Protein AF-A0A7W9T2Z7-F1 (afdb_monomer_lite)

Organism: NCBI:txid1411122

Radius of gyration: 16.64 Å; chains: 1; bounding box: 46×34×37 Å

Sequence (96 aa):
MFIGMILWMGYYFYFRTDGQGRVTREADSPEAAARGQQTLRRADALINQRQYEPAKALLDSLRDADLNPAFFVSTEDLQQRFDTLRVRSYREKQVQ

Structure (mmCIF, N/CA/C/O backbone):
data_AF-A0A7W9T2Z7-F1
#
_entry.id   AF-A0A7W9T2Z7-F1
#
loop_
_atom_site.group_PDB
_atom_site.id
_atom_site.type_symbol
_atom_site.label_atom_id
_atom_site.label_alt_id
_atom_site.label_comp_id
_atom_site.label_asym_id
_atom_site.label_entity_id
_atom_site.label_seq_id
_atom_site.pdbx_PDB_ins_code
_atom_site.Cartn_x
_atom_site.Cartn_y
_atom_site.Cartn_z
_atom_site.occupancy
_atom_site.B_iso_or_equiv
_atom_site.auth_seq_id
_atom_site.auth_comp_id
_atom_site.auth_asym_id
_atom_site.auth_atom_id
_atom_site.pdbx_PDB_model_num
ATOM 1 N N . MET A 1 1 ? 11.453 -23.416 14.727 1.00 45.72 1 MET A N 1
ATOM 2 C CA . MET A 1 1 ? 11.656 -22.019 14.281 1.00 45.72 1 MET A CA 1
ATOM 3 C C . MET A 1 1 ? 12.584 -22.005 13.064 1.00 45.72 1 MET A C 1
ATOM 5 O O . MET A 1 1 ? 13.764 -21.785 13.238 1.00 45.72 1 MET A O 1
ATOM 9 N N . PHE A 1 2 ? 12.099 -22.330 11.857 1.0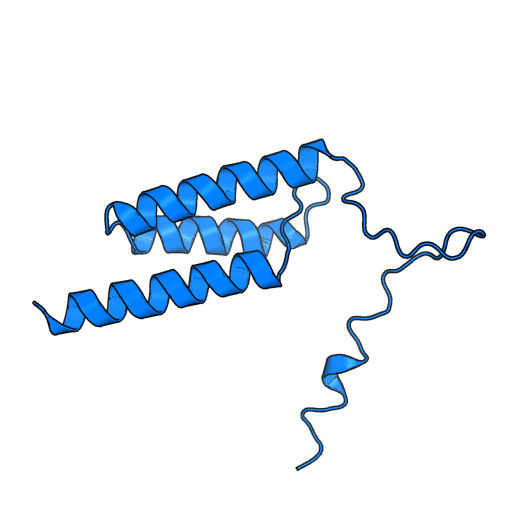0 48.16 2 PHE A N 1
ATOM 10 C CA . PHE A 1 2 ? 12.949 -22.373 10.641 1.00 48.16 2 PHE A CA 1
ATOM 11 C C . PHE A 1 2 ? 12.199 -22.087 9.320 1.00 48.16 2 PHE A C 1
ATOM 13 O O . PHE A 1 2 ? 12.815 -22.028 8.265 1.00 48.16 2 PHE A O 1
ATOM 20 N N . ILE A 1 3 ? 10.878 -21.864 9.352 1.00 48.75 3 ILE A N 1
ATOM 21 C CA . ILE A 1 3 ? 10.052 -21.734 8.132 1.00 48.75 3 ILE A CA 1
ATOM 22 C C . ILE A 1 3 ? 9.924 -20.266 7.670 1.00 48.75 3 ILE A C 1
ATOM 24 O O . ILE A 1 3 ? 9.629 -20.002 6.510 1.00 48.75 3 ILE A O 1
ATOM 28 N N . GLY A 1 4 ? 10.233 -19.291 8.534 1.00 42.50 4 GLY A N 1
ATOM 29 C CA . GLY A 1 4 ? 10.159 -17.862 8.192 1.00 42.50 4 GLY A CA 1
ATOM 30 C C . GLY A 1 4 ? 11.317 -17.333 7.338 1.00 42.50 4 GLY A C 1
ATOM 31 O O . GLY A 1 4 ? 11.221 -16.229 6.819 1.00 42.50 4 GLY A O 1
ATOM 32 N N . MET A 1 5 ? 12.405 -18.097 7.180 1.00 43.53 5 MET A N 1
ATOM 33 C CA . MET A 1 5 ? 13.648 -17.593 6.575 1.00 43.53 5 MET A CA 1
ATOM 34 C C . MET A 1 5 ? 13.811 -17.968 5.090 1.00 43.53 5 MET A C 1
ATOM 36 O O . MET A 1 5 ? 14.572 -17.322 4.379 1.00 43.53 5 MET A O 1
ATOM 40 N N . ILE A 1 6 ? 13.064 -18.960 4.588 1.00 48.56 6 ILE A N 1
ATOM 41 C CA . ILE A 1 6 ? 13.158 -19.412 3.183 1.00 48.56 6 ILE A CA 1
ATOM 42 C C . ILE A 1 6 ? 12.244 -18.591 2.255 1.00 48.56 6 ILE A C 1
ATOM 44 O O . ILE A 1 6 ? 12.574 -18.381 1.091 1.00 48.56 6 ILE A O 1
ATOM 48 N N . LEU A 1 7 ? 11.147 -18.026 2.771 1.00 47.09 7 LEU A N 1
ATOM 49 C CA . LEU A 1 7 ? 10.257 -17.147 1.995 1.00 47.09 7 LEU A CA 1
ATOM 50 C C . LEU A 1 7 ? 10.881 -15.782 1.657 1.00 47.09 7 LEU A C 1
ATOM 52 O O . LEU A 1 7 ? 10.409 -15.112 0.744 1.00 47.09 7 LEU A O 1
ATOM 56 N N . TRP A 1 8 ? 11.965 -15.391 2.333 1.00 45.28 8 TRP A N 1
ATOM 57 C CA . TRP A 1 8 ? 12.660 -14.129 2.063 1.00 45.28 8 TRP A CA 1
ATOM 58 C C . TRP A 1 8 ? 13.604 -14.210 0.852 1.00 45.28 8 TRP A C 1
ATOM 60 O O . TRP A 1 8 ? 13.886 -13.197 0.218 1.00 45.28 8 TRP A O 1
ATOM 70 N N . MET A 1 9 ? 14.043 -15.419 0.471 1.00 39.59 9 MET A N 1
ATOM 71 C CA . MET A 1 9 ? 15.026 -15.603 -0.605 1.00 39.59 9 MET A CA 1
ATOM 72 C C . MET A 1 9 ? 14.414 -15.840 -1.993 1.00 39.59 9 MET A C 1
ATOM 74 O O . MET A 1 9 ? 15.122 -15.787 -2.995 1.00 39.59 9 MET A O 1
ATOM 78 N N . GLY A 1 10 ? 13.094 -16.036 -2.077 1.00 43.44 10 GLY A N 1
ATOM 79 C CA . GLY A 1 10 ? 12.369 -16.155 -3.348 1.00 43.44 10 GLY A CA 1
ATOM 80 C C . GLY A 1 10 ? 11.980 -14.819 -3.995 1.00 43.44 10 GLY A C 1
ATOM 81 O O . GLY A 1 10 ? 11.641 -14.798 -5.173 1.00 43.44 10 GLY A O 1
ATOM 82 N N . TYR A 1 11 ? 12.047 -13.698 -3.266 1.00 47.62 11 TYR A N 1
ATOM 83 C CA . TYR A 1 11 ? 11.606 -12.380 -3.759 1.00 47.62 11 TYR A CA 1
ATOM 84 C C . TYR A 1 11 ? 12.722 -11.552 -4.425 1.00 47.62 11 TYR A C 1
ATOM 86 O O . TYR A 1 11 ? 12.523 -10.388 -4.767 1.00 47.62 11 TYR A O 1
ATOM 94 N N . TYR A 1 12 ? 13.905 -12.148 -4.607 1.00 44.81 12 TYR A N 1
ATOM 95 C CA . TYR A 1 12 ? 15.117 -11.468 -5.080 1.00 44.81 12 TYR A CA 1
ATOM 96 C C . TYR A 1 12 ? 15.486 -11.738 -6.546 1.00 44.81 12 TYR A C 1
ATOM 98 O O . TYR A 1 12 ? 16.530 -11.280 -6.995 1.00 44.81 12 TYR A O 1
ATOM 106 N N . PHE A 1 13 ? 14.653 -12.431 -7.327 1.00 42.00 13 PHE A N 1
ATOM 107 C CA . PHE A 1 13 ? 14.991 -12.774 -8.717 1.00 42.00 13 PHE A CA 1
ATOM 108 C C . PHE A 1 13 ? 13.970 -12.277 -9.745 1.00 42.00 13 PHE A C 1
ATOM 110 O O . PHE A 1 13 ? 13.471 -13.026 -10.577 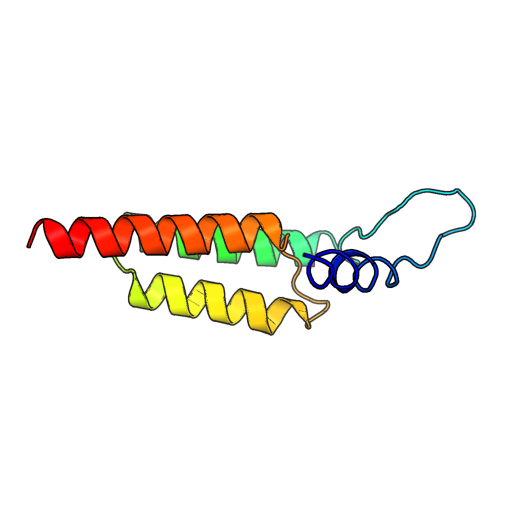1.00 42.00 13 PHE A O 1
ATOM 117 N N . TYR A 1 14 ? 13.727 -10.966 -9.733 1.00 44.75 14 TYR A N 1
ATOM 118 C CA . TYR A 1 14 ? 13.325 -10.234 -10.941 1.00 44.75 14 TYR A CA 1
ATOM 119 C C . TYR A 1 14 ? 14.194 -8.982 -11.130 1.00 44.75 14 TYR A C 1
ATOM 121 O O . TYR A 1 14 ? 13.716 -7.904 -11.469 1.00 44.75 14 TYR A O 1
ATOM 129 N N . PHE A 1 15 ? 15.491 -9.123 -10.857 1.00 44.22 15 PHE A N 1
ATOM 130 C CA . PHE A 1 15 ? 16.504 -8.131 -11.193 1.00 44.22 15 PHE A CA 1
ATOM 131 C C . PHE A 1 15 ? 17.271 -8.657 -12.401 1.00 44.22 15 PHE A C 1
ATOM 133 O O . PHE A 1 15 ? 18.100 -9.558 -12.279 1.00 44.22 15 PHE A O 1
ATOM 140 N N . ARG A 1 16 ? 16.961 -8.136 -13.590 1.00 40.72 16 ARG A N 1
ATOM 141 C CA . ARG A 1 16 ? 17.838 -8.310 -14.745 1.00 40.72 16 ARG A CA 1
ATOM 142 C C . ARG A 1 16 ? 18.966 -7.298 -14.560 1.00 40.72 16 ARG A C 1
ATOM 144 O O . ARG A 1 16 ? 18.763 -6.102 -14.717 1.00 40.72 16 ARG A O 1
ATOM 151 N N . THR A 1 17 ? 20.116 -7.782 -14.110 1.00 39.91 17 THR A N 1
ATOM 152 C CA . THR A 1 17 ? 21.317 -6.983 -13.877 1.00 39.91 17 THR A CA 1
ATOM 153 C C . THR A 1 17 ? 21.801 -6.427 -15.213 1.00 39.91 17 THR A C 1
ATOM 155 O O . THR A 1 17 ? 22.336 -7.178 -16.027 1.00 39.91 17 THR A O 1
ATOM 158 N N . ASP A 1 18 ? 21.618 -5.132 -15.466 1.00 45.19 18 ASP A N 1
ATOM 159 C CA . ASP A 1 18 ? 22.355 -4.480 -16.547 1.00 45.19 18 ASP A CA 1
ATOM 160 C C . ASP A 1 18 ? 23.846 -4.484 -16.189 1.00 45.19 18 ASP A C 1
ATOM 162 O O . ASP A 1 18 ? 24.219 -4.377 -15.015 1.00 45.19 18 ASP A O 1
ATOM 166 N N . GLY A 1 19 ? 24.708 -4.638 -17.198 1.00 43.53 19 GLY A N 1
ATOM 167 C CA . GLY A 1 19 ? 26.155 -4.892 -17.089 1.00 43.53 19 GLY A CA 1
ATOM 168 C C . GLY A 1 19 ? 27.008 -3.831 -16.367 1.00 43.53 19 GLY A C 1
ATOM 169 O O . GLY A 1 19 ? 28.223 -3.819 -16.534 1.00 43.53 19 GLY A O 1
ATOM 170 N N . GLN A 1 20 ? 26.401 -2.945 -15.573 1.00 47.38 20 GLN A N 1
ATOM 171 C CA . GLN A 1 20 ? 27.040 -1.946 -14.713 1.00 47.38 20 GLN A CA 1
ATOM 172 C C . GLN A 1 20 ? 26.710 -2.091 -13.213 1.00 47.38 20 GLN A C 1
ATOM 174 O O . GLN A 1 20 ? 27.131 -1.254 -12.417 1.00 47.38 20 GLN A O 1
ATOM 179 N N . GLY A 1 21 ? 25.980 -3.131 -12.790 1.00 42.34 21 GLY A N 1
ATOM 180 C CA . GLY A 1 21 ? 25.802 -3.431 -11.360 1.00 42.34 21 GLY A CA 1
ATOM 181 C C . GLY A 1 21 ? 24.904 -2.449 -10.592 1.00 42.34 21 GLY A C 1
ATOM 182 O O . GLY A 1 21 ? 25.018 -2.342 -9.372 1.00 42.34 21 GLY A O 1
ATOM 183 N N . ARG A 1 22 ? 23.999 -1.739 -11.279 1.00 40.56 22 ARG A N 1
ATOM 184 C CA . ARG A 1 22 ? 22.937 -0.952 -10.632 1.00 40.56 22 ARG A CA 1
ATOM 185 C C . ARG A 1 22 ? 21.666 -1.790 -10.534 1.00 40.56 22 ARG A C 1
ATOM 187 O O . ARG A 1 22 ? 21.190 -2.337 -11.522 1.00 40.56 22 ARG A O 1
ATOM 194 N N . VAL A 1 23 ? 21.137 -1.897 -9.319 1.00 45.03 23 VAL A N 1
ATOM 195 C CA . VAL A 1 23 ? 19.873 -2.574 -9.012 1.00 45.03 23 VAL A CA 1
ATOM 196 C C . VAL A 1 23 ? 18.738 -1.592 -9.296 1.00 45.03 23 VAL A C 1
ATOM 198 O O . VAL A 1 23 ? 18.242 -0.920 -8.398 1.00 45.03 23 VAL A O 1
ATOM 201 N N . THR A 1 24 ? 18.359 -1.457 -10.560 1.00 45.00 24 THR A N 1
ATOM 202 C CA . THR A 1 24 ? 17.193 -0.675 -10.970 1.00 45.00 24 THR A CA 1
ATOM 203 C C . THR A 1 24 ? 16.037 -1.631 -11.238 1.00 45.00 24 THR A C 1
ATOM 205 O O . THR A 1 24 ? 15.812 -2.085 -12.350 1.00 45.00 24 THR A O 1
ATOM 208 N N . ARG A 1 25 ? 15.238 -1.900 -10.198 1.00 51.06 25 ARG A N 1
ATOM 209 C CA . ARG A 1 25 ? 13.781 -1.976 -10.395 1.00 51.06 25 ARG A CA 1
ATOM 210 C C . ARG A 1 25 ? 13.278 -0.531 -10.365 1.00 51.06 25 ARG A C 1
ATOM 212 O O . ARG A 1 25 ? 12.539 -0.121 -9.478 1.00 51.06 25 ARG A O 1
ATOM 219 N N . GLU A 1 26 ? 13.807 0.288 -11.271 1.00 46.31 26 GLU A N 1
ATOM 220 C CA . GLU A 1 26 ? 13.108 1.507 -11.643 1.00 46.31 26 GLU A CA 1
ATOM 221 C C . GLU A 1 26 ? 11.807 1.016 -12.256 1.00 46.31 26 GLU A C 1
ATOM 223 O O . GLU A 1 26 ? 11.818 0.063 -13.034 1.00 46.31 26 GLU A O 1
ATOM 228 N N . ALA A 1 27 ? 10.679 1.591 -11.846 1.00 49.31 27 ALA A N 1
ATOM 229 C CA . ALA A 1 27 ? 9.470 1.468 -12.636 1.00 49.31 27 ALA A CA 1
ATOM 230 C C . ALA A 1 27 ? 9.891 1.643 -14.098 1.00 49.31 27 ALA A C 1
ATOM 232 O O . ALA A 1 27 ? 10.495 2.670 -14.412 1.00 49.31 27 ALA A O 1
ATOM 233 N N . ASP A 1 28 ? 9.615 0.667 -14.965 1.00 52.06 28 ASP A N 1
ATOM 234 C CA . ASP A 1 28 ? 9.996 0.723 -16.386 1.00 52.06 28 ASP A CA 1
ATOM 235 C C . ASP A 1 28 ? 9.484 2.017 -17.065 1.00 52.06 28 ASP A C 1
ATOM 237 O O . ASP A 1 28 ? 9.830 2.333 -18.202 1.00 52.06 28 ASP A O 1
ATOM 241 N N . SER A 1 29 ? 8.650 2.804 -16.372 1.00 58.19 29 SER A N 1
ATOM 242 C CA . SER A 1 29 ? 8.308 4.178 -16.712 1.00 58.19 29 SER A CA 1
ATOM 243 C C . SER A 1 29 ? 8.070 5.031 -15.445 1.00 58.19 29 SER A C 1
ATOM 245 O O . SER A 1 29 ? 7.287 4.628 -14.576 1.00 58.19 29 SER A O 1
ATOM 247 N N . PRO A 1 30 ? 8.640 6.250 -15.323 1.00 64.44 30 PRO A N 1
ATOM 248 C CA . PRO A 1 30 ? 8.315 7.177 -14.230 1.00 64.44 30 PRO A CA 1
ATOM 249 C C . PRO A 1 30 ? 6.817 7.527 -14.187 1.00 64.44 30 PRO A C 1
ATOM 251 O O . PRO A 1 30 ? 6.278 7.844 -13.123 1.00 64.44 30 PRO A O 1
ATOM 254 N N . GLU A 1 31 ? 6.106 7.404 -15.313 1.00 67.56 31 GLU A N 1
ATOM 255 C CA . GLU A 1 31 ? 4.652 7.567 -15.360 1.00 67.56 31 GLU A CA 1
ATOM 256 C C . GLU A 1 31 ? 3.899 6.464 -14.599 1.00 67.56 31 GLU A C 1
ATOM 258 O O . GLU A 1 31 ? 2.873 6.751 -13.978 1.00 67.56 31 GLU A O 1
ATOM 263 N N . ALA A 1 32 ? 4.401 5.224 -14.589 1.00 68.19 32 ALA A N 1
ATOM 264 C CA . ALA A 1 32 ? 3.785 4.111 -13.863 1.00 68.19 32 ALA A CA 1
ATOM 265 C C . ALA A 1 32 ? 3.883 4.313 -12.342 1.00 68.19 32 ALA A C 1
ATOM 267 O O . ALA A 1 32 ? 2.899 4.129 -11.618 1.00 68.19 32 ALA A O 1
ATOM 268 N N . ALA A 1 33 ? 5.039 4.790 -11.867 1.00 70.69 33 ALA A N 1
ATOM 269 C CA . ALA A 1 33 ? 5.231 5.186 -10.473 1.00 70.69 33 ALA A CA 1
ATOM 270 C C . ALA A 1 33 ? 4.347 6.387 -10.096 1.00 70.69 33 ALA A C 1
ATOM 272 O O . ALA A 1 33 ? 3.705 6.388 -9.045 1.00 70.69 33 ALA A O 1
ATOM 273 N N . ALA A 1 34 ? 4.246 7.396 -10.971 1.00 76.31 34 ALA A N 1
ATOM 274 C CA . ALA A 1 34 ? 3.389 8.557 -10.739 1.00 76.31 34 ALA A CA 1
ATOM 275 C C . ALA A 1 34 ? 1.903 8.171 -10.617 1.00 76.31 34 ALA A C 1
ATOM 277 O O . ALA A 1 34 ? 1.204 8.687 -9.740 1.00 76.31 34 ALA A O 1
ATOM 278 N N . ARG A 1 35 ? 1.426 7.230 -11.445 1.00 79.75 35 ARG A N 1
ATOM 279 C CA . ARG A 1 35 ? 0.052 6.700 -11.393 1.00 79.75 35 ARG A CA 1
ATOM 280 C C . ARG A 1 35 ? -0.224 5.900 -10.120 1.00 79.75 35 ARG A C 1
ATOM 282 O O . ARG A 1 35 ? -1.271 6.105 -9.495 1.00 79.75 35 ARG A O 1
ATOM 289 N N . GLY A 1 36 ? 0.709 5.040 -9.707 1.00 79.94 36 GLY A N 1
ATOM 290 C CA . GLY A 1 36 ? 0.623 4.315 -8.436 1.00 79.94 36 GLY A CA 1
ATOM 291 C C . GLY A 1 36 ? 0.554 5.276 -7.247 1.00 79.94 36 GLY A C 1
ATOM 292 O O . GLY A 1 36 ? -0.391 5.230 -6.460 1.00 79.94 36 GLY A O 1
ATOM 293 N N . GLN A 1 37 ? 1.468 6.249 -7.192 1.00 82.50 37 GLN A N 1
ATOM 294 C CA . GLN A 1 37 ? 1.513 7.275 -6.143 1.00 82.50 37 GLN A CA 1
ATOM 295 C C . GLN A 1 37 ? 0.283 8.198 -6.135 1.00 82.50 37 GLN A C 1
ATOM 297 O O . GLN A 1 37 ? -0.175 8.635 -5.078 1.00 82.50 37 GLN A O 1
ATOM 302 N N . GLN A 1 38 ? -0.289 8.532 -7.295 1.00 86.25 38 GLN A N 1
ATOM 303 C CA . GLN A 1 38 ? -1.525 9.320 -7.364 1.00 86.25 38 GLN A CA 1
ATOM 304 C C . GLN A 1 38 ? -2.713 8.553 -6.775 1.00 86.25 38 GLN A C 1
ATOM 306 O O . GLN A 1 38 ? -3.514 9.121 -6.031 1.00 86.25 38 GLN A O 1
ATOM 311 N N . THR A 1 39 ? -2.827 7.270 -7.102 1.00 85.50 39 THR A N 1
ATOM 312 C CA . THR A 1 39 ? -3.898 6.409 -6.592 1.00 85.50 39 THR A CA 1
ATOM 313 C C . THR A 1 39 ? -3.726 6.171 -5.095 1.00 85.50 39 THR A C 1
ATOM 315 O O . THR A 1 39 ? -4.691 6.258 -4.342 1.00 85.50 39 THR A O 1
ATOM 318 N N . LEU A 1 40 ? -2.489 6.005 -4.632 1.00 85.62 40 LEU A N 1
ATOM 319 C CA . LEU A 1 40 ? -2.183 5.857 -3.216 1.00 85.62 40 LEU A CA 1
ATOM 320 C C . LEU A 1 40 ? -2.558 7.120 -2.416 1.00 85.62 40 LEU A C 1
ATOM 322 O O . LEU A 1 40 ? -3.241 7.028 -1.399 1.00 85.62 40 LEU A O 1
ATOM 326 N N . ARG A 1 41 ? -2.267 8.318 -2.944 1.00 87.00 41 ARG A N 1
ATOM 327 C CA . ARG A 1 41 ? -2.731 9.589 -2.351 1.00 87.00 41 ARG A CA 1
ATOM 328 C C . ARG A 1 41 ? -4.258 9.704 -2.277 1.00 87.00 41 ARG A C 1
ATOM 330 O O . ARG A 1 41 ? -4.784 10.307 -1.343 1.00 87.00 41 ARG A O 1
ATOM 337 N N . ARG A 1 42 ? -4.989 9.137 -3.244 1.00 88.81 42 ARG A N 1
ATOM 338 C CA . ARG A 1 42 ? -6.461 9.079 -3.191 1.00 88.81 42 ARG A CA 1
ATOM 339 C C . ARG A 1 42 ? -6.943 8.157 -2.071 1.00 88.81 42 ARG A C 1
ATOM 341 O O . ARG A 1 42 ? -7.873 8.538 -1.366 1.00 88.81 42 ARG A O 1
ATOM 348 N N . ALA A 1 43 ? -6.302 7.003 -1.866 1.00 88.19 43 ALA A N 1
ATOM 349 C CA . ALA A 1 43 ? -6.611 6.128 -0.733 1.00 88.19 43 ALA A CA 1
ATOM 350 C C . ALA A 1 43 ? -6.394 6.859 0.599 1.00 88.19 43 ALA A C 1
ATOM 352 O O . ALA A 1 43 ? -7.272 6.833 1.457 1.00 88.19 43 ALA A O 1
ATOM 353 N N . ASP A 1 44 ? -5.289 7.596 0.739 1.00 87.12 44 ASP A N 1
ATOM 354 C CA . ASP A 1 44 ? -5.007 8.386 1.944 1.00 87.12 44 ASP A CA 1
ATOM 355 C C . ASP A 1 44 ? -6.082 9.452 2.210 1.00 87.12 44 ASP A C 1
ATOM 357 O O . ASP A 1 44 ? -6.526 9.635 3.348 1.00 87.12 44 ASP A O 1
ATOM 361 N N . ALA A 1 45 ? -6.564 10.135 1.167 1.00 92.25 45 ALA A N 1
ATOM 362 C CA . ALA A 1 45 ? -7.661 11.094 1.298 1.00 92.25 45 ALA A CA 1
ATOM 363 C C . ALA A 1 45 ? -8.962 10.432 1.791 1.00 92.25 45 ALA A C 1
ATOM 365 O O . ALA A 1 45 ? -9.667 11.022 2.610 1.00 92.25 45 ALA A O 1
ATOM 366 N N . LEU A 1 46 ? -9.263 9.210 1.339 1.00 91.38 46 LEU A N 1
ATOM 367 C CA . LEU A 1 46 ? -10.430 8.439 1.785 1.00 91.38 46 LEU A CA 1
ATOM 368 C C . LEU A 1 46 ? -10.283 7.980 3.242 1.00 91.38 46 LEU A C 1
ATOM 370 O O . LEU A 1 46 ? -11.223 8.119 4.026 1.00 91.38 46 LEU A O 1
ATOM 374 N N . ILE A 1 47 ? -9.087 7.531 3.640 1.00 88.56 47 ILE A N 1
ATOM 375 C CA . ILE A 1 47 ? -8.768 7.190 5.037 1.00 88.56 47 ILE A CA 1
ATOM 376 C C . ILE A 1 47 ? -8.983 8.404 5.949 1.00 88.56 47 ILE A C 1
ATOM 378 O O . ILE A 1 47 ? -9.554 8.276 7.032 1.00 88.56 47 ILE A O 1
ATOM 382 N N . ASN A 1 48 ? -8.549 9.593 5.523 1.00 89.38 48 ASN A N 1
ATOM 383 C CA . ASN A 1 48 ? -8.734 10.828 6.291 1.00 89.38 48 ASN A CA 1
ATOM 384 C C . ASN A 1 48 ? -10.205 11.260 6.384 1.00 89.38 48 ASN A C 1
ATOM 386 O O . ASN A 1 48 ? -10.611 11.813 7.403 1.00 89.38 48 ASN A O 1
ATOM 390 N N . GLN A 1 49 ? -11.012 10.954 5.368 1.00 90.81 49 GLN A N 1
ATOM 391 C CA . GLN A 1 49 ? -12.461 11.174 5.370 1.00 90.81 49 GLN A CA 1
ATOM 392 C C . GLN A 1 49 ? -13.243 10.089 6.128 1.00 90.81 49 GLN A C 1
ATOM 394 O O . GLN A 1 49 ? -14.471 10.103 6.099 1.00 90.81 49 GLN A O 1
ATOM 399 N N . ARG A 1 50 ? -12.556 9.144 6.792 1.00 87.94 50 ARG A N 1
ATOM 400 C CA . ARG A 1 50 ? -13.149 7.975 7.473 1.00 87.94 50 ARG A CA 1
ATOM 401 C C . ARG A 1 50 ? -13.928 7.042 6.538 1.00 87.94 50 ARG A C 1
ATOM 403 O O . ARG A 1 50 ? -14.685 6.181 6.974 1.00 87.94 50 ARG A O 1
ATOM 410 N N . GLN A 1 51 ? -13.708 7.172 5.233 1.00 90.94 51 GLN A N 1
ATOM 411 C CA . GLN A 1 51 ? -14.274 6.300 4.214 1.00 90.94 51 GLN A CA 1
ATOM 412 C C . GLN A 1 51 ? -13.384 5.062 4.058 1.00 90.94 51 GLN A C 1
ATOM 414 O O . GLN A 1 51 ? -12.660 4.906 3.074 1.00 90.94 51 GLN A O 1
ATOM 419 N N . TYR A 1 52 ? -13.414 4.180 5.057 1.00 88.69 52 TYR A N 1
ATOM 420 C CA . TYR A 1 52 ? -12.495 3.042 5.130 1.00 88.69 52 TYR A CA 1
ATOM 421 C C . TYR A 1 52 ? -12.764 1.953 4.090 1.00 88.69 52 TYR A C 1
ATOM 423 O O . TYR A 1 52 ? -11.813 1.442 3.510 1.00 88.69 52 TYR A O 1
ATOM 431 N N . GLU A 1 53 ? -14.026 1.616 3.813 1.00 87.38 53 GLU A N 1
ATOM 432 C CA . GLU A 1 53 ? -14.364 0.616 2.786 1.00 87.38 53 GLU A CA 1
ATOM 433 C C . GLU A 1 53 ? -13.934 1.078 1.376 1.00 87.38 53 GLU A C 1
ATOM 435 O O . GLU A 1 53 ? -13.234 0.324 0.695 1.00 87.38 53 GLU A O 1
ATOM 440 N N . PRO A 1 54 ? -14.211 2.331 0.949 1.00 89.38 54 PRO A N 1
ATOM 441 C CA . PRO A 1 54 ? -13.671 2.867 -0.302 1.00 89.38 54 PRO A CA 1
ATOM 442 C C . PRO A 1 54 ? -12.141 2.911 -0.342 1.00 89.38 54 PRO A C 1
ATOM 444 O O . PRO A 1 54 ? -11.543 2.575 -1.363 1.00 89.38 54 PRO A O 1
ATOM 447 N N . ALA A 1 55 ? -11.493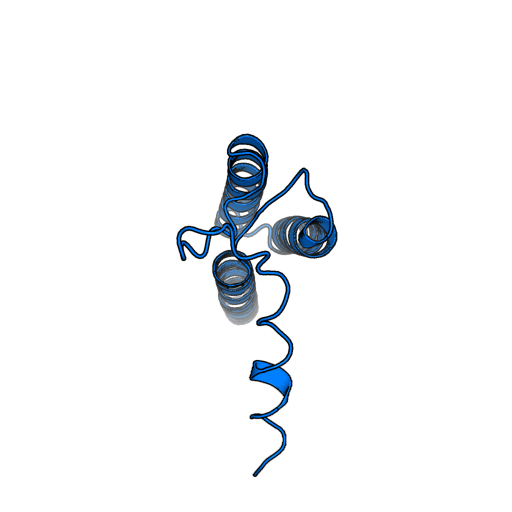 3.303 0.762 1.00 89.00 55 ALA A N 1
ATOM 448 C CA . ALA A 1 55 ? -10.035 3.310 0.848 1.00 89.00 55 ALA A CA 1
ATOM 449 C C . ALA A 1 55 ? -9.448 1.902 0.684 1.00 89.00 55 ALA A C 1
ATOM 451 O O . ALA A 1 55 ? -8.478 1.721 -0.050 1.00 89.00 55 ALA A O 1
ATOM 452 N N . LYS A 1 56 ? -10.060 0.904 1.331 1.00 89.06 56 LYS A N 1
ATOM 453 C CA . LYS A 1 56 ? -9.667 -0.501 1.232 1.00 89.06 56 LYS A CA 1
ATOM 454 C C . LYS A 1 56 ? -9.759 -1.001 -0.205 1.00 89.06 56 LYS A C 1
ATOM 456 O O . LYS A 1 56 ? -8.782 -1.540 -0.708 1.00 89.06 56 LYS A O 1
ATOM 461 N N . ALA A 1 57 ? -10.890 -0.767 -0.871 1.00 89.62 57 ALA A N 1
ATOM 462 C CA . ALA A 1 57 ? -11.096 -1.181 -2.257 1.00 89.62 57 ALA A CA 1
ATOM 463 C C . ALA A 1 57 ? -10.052 -0.565 -3.203 1.00 89.62 57 ALA A C 1
ATOM 465 O O . ALA A 1 57 ? -9.558 -1.234 -4.109 1.00 89.62 57 ALA A O 1
ATOM 466 N N . LEU A 1 58 ? -9.670 0.695 -2.967 1.00 87.62 58 LEU A N 1
ATOM 467 C CA . LEU A 1 58 ? -8.644 1.367 -3.761 1.00 87.62 58 LEU A CA 1
ATOM 468 C C . LEU A 1 58 ? -7.245 0.769 -3.535 1.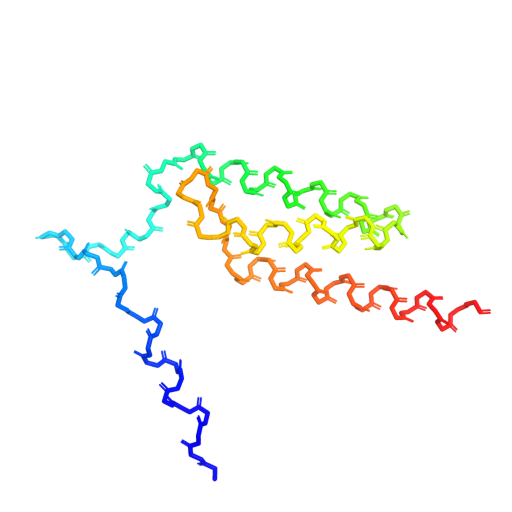00 87.62 58 LEU A C 1
ATOM 470 O O . LEU A 1 58 ? -6.491 0.589 -4.490 1.00 87.62 58 LEU A O 1
ATOM 474 N N . LEU A 1 59 ? -6.899 0.446 -2.286 1.00 87.81 59 LEU A N 1
ATOM 475 C CA . LEU A 1 59 ? -5.630 -0.204 -1.952 1.00 87.81 59 LEU A CA 1
ATOM 476 C C . LEU A 1 59 ? -5.578 -1.660 -2.447 1.00 87.81 59 LEU A C 1
ATOM 478 O O . LEU A 1 59 ? -4.535 -2.096 -2.927 1.00 87.81 59 LEU A O 1
ATOM 482 N N . ASP A 1 60 ? -6.689 -2.399 -2.385 1.00 86.44 60 ASP A N 1
ATOM 483 C CA . ASP A 1 60 ? -6.796 -3.755 -2.943 1.00 86.44 60 ASP A CA 1
ATOM 484 C C . ASP A 1 60 ? -6.622 -3.718 -4.470 1.00 86.44 60 ASP A C 1
ATOM 486 O O . ASP A 1 60 ? -5.829 -4.481 -5.013 1.00 86.44 60 ASP A O 1
ATOM 490 N N . SER A 1 61 ? -7.247 -2.752 -5.154 1.00 85.00 61 SER A N 1
ATOM 491 C CA . SER A 1 61 ? -7.039 -2.542 -6.592 1.00 85.00 61 SER A CA 1
ATOM 492 C C . SER A 1 61 ? -5.586 -2.220 -6.940 1.00 85.00 61 SER A C 1
ATOM 494 O O . SER A 1 61 ? -5.130 -2.618 -8.008 1.00 85.00 61 SER A O 1
ATOM 496 N N . LEU A 1 62 ? -4.864 -1.494 -6.081 1.00 82.19 62 LEU A N 1
ATOM 497 C CA . LEU A 1 62 ? -3.439 -1.224 -6.277 1.00 82.19 62 LEU A CA 1
ATOM 498 C C . LEU A 1 62 ? -2.578 -2.469 -6.075 1.00 82.19 62 LEU A C 1
ATOM 500 O O . LEU A 1 62 ? -1.632 -2.664 -6.831 1.00 82.19 62 LEU A O 1
ATOM 504 N N . ARG A 1 63 ? -2.918 -3.318 -5.100 1.00 81.12 63 ARG A N 1
ATOM 505 C CA . ARG A 1 63 ? -2.253 -4.610 -4.896 1.00 81.12 63 ARG A CA 1
ATOM 506 C C . ARG A 1 63 ? -2.421 -5.511 -6.114 1.00 81.12 63 ARG A C 1
ATOM 508 O O . ARG A 1 63 ? -1.458 -6.111 -6.571 1.00 81.12 63 ARG A O 1
ATOM 515 N N . ASP A 1 64 ? -3.634 -5.589 -6.647 1.00 78.00 64 ASP A N 1
ATOM 516 C CA . ASP A 1 64 ? -3.928 -6.435 -7.803 1.00 78.00 64 ASP A CA 1
ATOM 517 C C . ASP A 1 64 ? -3.326 -5.844 -9.095 1.00 78.00 64 ASP A C 1
ATOM 519 O O . ASP A 1 64 ? -2.971 -6.576 -10.020 1.00 78.00 64 ASP A O 1
ATOM 523 N N . ALA A 1 65 ? -3.142 -4.518 -9.139 1.00 70.56 65 ALA A N 1
ATOM 524 C CA . ALA A 1 65 ? -2.442 -3.811 -10.207 1.00 70.56 65 ALA A CA 1
ATOM 525 C C . ALA A 1 65 ? -0.906 -3.860 -10.098 1.00 70.56 65 ALA A C 1
ATOM 527 O O . ALA A 1 65 ? -0.253 -3.434 -11.043 1.00 70.56 65 ALA A O 1
ATOM 528 N N . ASP A 1 66 ? -0.319 -4.403 -9.025 1.00 63.16 66 ASP A N 1
ATOM 529 C CA . ASP A 1 66 ? 1.143 -4.590 -8.895 1.00 63.16 66 ASP A CA 1
ATOM 530 C C . ASP A 1 66 ? 1.698 -5.557 -9.961 1.00 63.16 66 ASP A C 1
ATOM 532 O O . ASP A 1 66 ? 2.864 -5.506 -10.344 1.00 63.16 66 ASP A O 1
ATOM 536 N N . LEU A 1 67 ? 0.829 -6.408 -10.516 1.00 65.50 67 LEU A N 1
ATOM 537 C CA . LEU A 1 67 ? 1.134 -7.276 -11.655 1.00 65.50 67 LEU A CA 1
ATOM 538 C C . LEU A 1 67 ? 1.063 -6.543 -13.011 1.00 65.50 67 LEU A C 1
ATOM 540 O O . LEU A 1 67 ? 1.389 -7.134 -14.042 1.00 65.50 67 LEU A O 1
ATOM 544 N N . ASN A 1 68 ? 0.614 -5.282 -13.042 1.00 65.38 68 ASN A N 1
ATOM 545 C CA . ASN A 1 68 ? 0.459 -4.491 -14.259 1.00 65.38 68 ASN A CA 1
ATOM 546 C C . ASN A 1 68 ? 1.667 -3.556 -14.455 1.00 65.38 68 ASN A C 1
ATOM 548 O O . ASN A 1 68 ? 1.849 -2.638 -13.660 1.00 65.38 68 ASN A O 1
ATOM 552 N N . PRO A 1 69 ? 2.431 -3.675 -15.557 1.00 62.31 69 PRO A N 1
ATOM 553 C CA . PRO A 1 69 ? 3.598 -2.822 -15.808 1.00 62.31 69 PRO A CA 1
ATOM 554 C C . PRO A 1 69 ? 3.262 -1.323 -15.938 1.00 62.31 69 PRO A C 1
ATOM 556 O O . PRO A 1 69 ? 4.147 -0.479 -15.843 1.00 62.31 69 PRO A O 1
ATOM 559 N N . ALA A 1 70 ? 1.988 -0.962 -16.137 1.00 68.06 70 ALA A N 1
ATOM 560 C CA . ALA A 1 70 ? 1.537 0.429 -16.197 1.00 68.06 70 ALA A CA 1
ATOM 561 C C . ALA A 1 70 ? 1.364 1.099 -14.819 1.00 68.06 70 ALA A C 1
ATOM 563 O O . ALA A 1 70 ? 1.062 2.297 -14.763 1.00 68.06 70 ALA A O 1
ATOM 564 N N . PHE A 1 71 ? 1.514 0.347 -13.725 1.00 68.62 71 PHE A N 1
ATOM 565 C CA . PHE A 1 71 ? 1.398 0.834 -12.356 1.00 68.62 71 PHE A CA 1
ATOM 566 C C . PHE A 1 71 ? 2.561 0.312 -11.522 1.00 68.62 71 PHE A C 1
ATOM 568 O O . PHE A 1 71 ? 2.857 -0.874 -11.517 1.00 68.62 71 PHE A O 1
ATOM 575 N N . PHE A 1 72 ? 3.210 1.208 -10.789 1.00 70.25 72 PHE A N 1
ATOM 576 C CA . PHE A 1 72 ? 4.231 0.824 -9.827 1.00 70.25 72 PHE A CA 1
ATOM 577 C C . PHE A 1 72 ? 3.938 1.488 -8.491 1.00 70.25 72 PHE A C 1
ATOM 579 O O . PHE A 1 72 ? 3.769 2.709 -8.412 1.00 70.25 72 PHE A O 1
ATOM 586 N N . VAL A 1 73 ? 3.892 0.691 -7.431 1.00 70.94 73 VAL A N 1
ATOM 587 C CA . VAL A 1 73 ? 3.849 1.189 -6.062 1.00 70.94 73 VAL A CA 1
ATOM 588 C C . VAL A 1 73 ? 4.738 0.295 -5.210 1.00 70.94 73 VAL A C 1
ATOM 590 O O . VAL A 1 73 ? 4.755 -0.917 -5.390 1.00 70.94 73 VAL A O 1
ATOM 593 N N . SER A 1 74 ? 5.501 0.882 -4.290 1.00 73.62 74 SER A N 1
ATOM 594 C CA . SER A 1 74 ? 6.305 0.066 -3.383 1.00 73.62 74 SER A CA 1
ATOM 595 C C . SER A 1 74 ? 5.378 -0.787 -2.517 1.00 73.62 74 SER A C 1
ATOM 597 O O . SER A 1 74 ? 4.433 -0.271 -1.915 1.00 73.62 74 SER A O 1
ATOM 599 N N . THR A 1 75 ? 5.660 -2.087 -2.423 1.00 74.00 75 THR A N 1
ATOM 600 C CA . THR A 1 75 ? 4.922 -3.002 -1.543 1.00 74.00 75 THR A CA 1
ATOM 601 C C . THR A 1 75 ? 4.950 -2.513 -0.092 1.00 74.00 75 THR A C 1
ATOM 603 O O . THR A 1 75 ? 3.936 -2.595 0.597 1.00 74.00 75 THR A O 1
ATOM 606 N N . GLU A 1 76 ? 6.075 -1.938 0.353 1.00 75.19 76 GLU A N 1
ATOM 607 C CA . GLU A 1 76 ? 6.213 -1.339 1.687 1.00 75.19 76 GLU A CA 1
ATOM 608 C C . GLU A 1 76 ? 5.259 -0.154 1.864 1.00 75.19 76 GLU A C 1
ATOM 610 O O . GLU A 1 76 ? 4.535 -0.077 2.860 1.00 75.19 76 GLU A O 1
ATOM 615 N N . ASP A 1 77 ? 5.192 0.724 0.857 1.00 75.44 77 ASP A N 1
ATOM 616 C CA . ASP A 1 77 ? 4.299 1.875 0.893 1.00 75.44 77 ASP A CA 1
ATOM 617 C C . ASP A 1 77 ? 2.842 1.419 1.006 1.00 75.44 77 ASP A C 1
ATOM 619 O O . ASP A 1 77 ? 2.114 1.868 1.893 1.00 75.44 77 ASP A O 1
ATOM 623 N N . LEU A 1 78 ? 2.422 0.505 0.133 1.00 80.94 78 LEU A N 1
ATOM 624 C CA . LEU A 1 78 ? 1.072 -0.048 0.112 1.00 80.94 78 LEU A CA 1
ATOM 625 C C . LEU A 1 78 ? 0.709 -0.687 1.462 1.00 80.94 78 LEU A C 1
ATOM 627 O O . LEU A 1 78 ? -0.359 -0.416 2.019 1.00 80.94 78 LEU A O 1
ATOM 631 N N . GLN A 1 79 ? 1.614 -1.497 2.012 1.00 81.06 79 GLN A N 1
ATOM 632 C CA . GLN A 1 79 ? 1.409 -2.194 3.277 1.00 81.06 79 GLN A CA 1
ATOM 633 C C . GLN A 1 79 ? 1.266 -1.219 4.451 1.00 81.06 79 GLN A C 1
ATOM 635 O O . GLN A 1 79 ? 0.346 -1.367 5.258 1.00 81.06 79 GLN A O 1
ATOM 640 N N . GLN A 1 80 ? 2.073 -0.156 4.491 1.00 84.75 80 GLN A N 1
ATOM 641 C CA . GLN A 1 80 ? 1.953 0.898 5.499 1.00 84.75 80 GLN A CA 1
ATOM 642 C C . GLN A 1 80 ? 0.563 1.566 5.486 1.00 84.75 80 GLN A C 1
ATOM 644 O O . GLN A 1 80 ? 0.019 1.913 6.543 1.00 84.75 80 GLN A O 1
ATOM 649 N N . ARG A 1 81 ? -0.051 1.740 4.306 1.00 84.75 81 ARG A N 1
ATOM 650 C CA . ARG A 1 81 ? -1.388 2.355 4.187 1.00 84.75 81 ARG A CA 1
ATOM 651 C C . ARG A 1 81 ? -2.488 1.384 4.593 1.00 84.75 81 ARG A C 1
ATOM 653 O O . ARG A 1 81 ? -3.415 1.796 5.288 1.00 84.75 81 ARG A O 1
ATOM 660 N N . PHE A 1 82 ? -2.357 0.101 4.259 1.00 87.25 82 PHE A N 1
ATOM 661 C CA . PHE A 1 82 ? -3.245 -0.940 4.782 1.00 87.25 82 PHE A CA 1
ATOM 662 C C . PHE A 1 82 ? -3.207 -1.021 6.311 1.00 87.25 82 PHE A C 1
ATOM 664 O O . PHE A 1 82 ? -4.259 -1.104 6.948 1.00 87.25 82 PHE A O 1
ATOM 671 N N . ASP A 1 83 ? -2.024 -0.934 6.919 1.00 87.31 83 ASP A N 1
ATOM 672 C CA . ASP A 1 83 ? -1.904 -0.907 8.376 1.00 87.31 83 ASP A CA 1
ATOM 673 C C . ASP A 1 83 ? -2.527 0.353 8.980 1.00 87.31 83 ASP A C 1
ATOM 675 O O . ASP A 1 83 ? -3.287 0.266 9.946 1.00 87.31 83 ASP A O 1
ATOM 679 N N . THR A 1 84 ? -2.296 1.518 8.372 1.00 88.56 84 THR A N 1
ATOM 680 C CA . THR A 1 84 ? -2.915 2.782 8.800 1.00 88.56 84 THR A CA 1
ATOM 681 C C . THR A 1 84 ? -4.443 2.708 8.737 1.00 88.56 84 THR A C 1
ATOM 683 O O . THR A 1 84 ? -5.125 3.084 9.695 1.00 88.56 84 THR A O 1
ATOM 686 N N . LEU A 1 85 ? -4.988 2.181 7.639 1.00 89.25 85 LEU A N 1
ATOM 687 C CA . LEU A 1 85 ? -6.416 1.935 7.453 1.00 89.25 85 LEU A CA 1
ATOM 688 C C . LEU A 1 85 ? -6.965 0.996 8.538 1.00 89.25 85 LEU A C 1
ATOM 690 O O . LEU A 1 85 ? -7.989 1.291 9.159 1.00 89.25 85 LEU A O 1
ATOM 694 N N . ARG A 1 86 ? -6.277 -0.122 8.798 1.00 88.38 86 ARG A N 1
ATOM 695 C CA . ARG A 1 86 ? -6.671 -1.109 9.811 1.00 88.38 86 ARG A CA 1
ATOM 696 C C . ARG A 1 86 ? -6.697 -0.500 11.211 1.00 88.38 86 ARG A C 1
ATOM 698 O O . ARG A 1 86 ? -7.683 -0.660 11.923 1.00 88.38 86 ARG A O 1
ATOM 705 N N . VAL A 1 87 ? -5.655 0.236 11.593 1.00 89.94 87 VAL A N 1
ATOM 706 C CA . VAL A 1 87 ? -5.565 0.880 12.912 1.00 89.94 87 VAL A CA 1
ATOM 707 C C . VAL A 1 87 ? -6.656 1.938 13.081 1.00 89.94 87 VAL A C 1
ATOM 709 O O . VAL A 1 87 ? -7.328 1.967 14.113 1.00 89.94 87 VAL A O 1
ATOM 712 N N . ARG A 1 88 ? -6.871 2.796 12.076 1.00 87.19 88 ARG A N 1
ATOM 713 C CA . ARG A 1 88 ? -7.877 3.867 12.154 1.00 87.19 88 ARG A CA 1
ATOM 714 C C . ARG A 1 88 ? -9.305 3.332 12.177 1.00 87.19 88 ARG A C 1
ATOM 716 O O . ARG A 1 88 ? -10.081 3.750 13.031 1.00 87.19 88 ARG A O 1
ATOM 723 N N . SER A 1 89 ? -9.625 2.373 11.310 1.00 86.94 89 SER A N 1
ATOM 724 C CA . SER A 1 89 ? -10.950 1.741 11.286 1.00 86.94 89 SER A CA 1
ATOM 725 C C . SER A 1 89 ? -11.261 0.994 12.584 1.00 86.94 89 SER A C 1
ATOM 727 O O . SER A 1 89 ? -12.373 1.097 13.096 1.00 86.94 89 SER A O 1
ATOM 729 N N . TYR A 1 90 ? -10.281 0.291 13.161 1.00 87.62 90 TYR A N 1
ATOM 730 C CA . TYR A 1 90 ? -10.445 -0.371 14.453 1.00 87.62 90 TYR A CA 1
ATOM 731 C C . TYR A 1 90 ? -10.674 0.635 15.585 1.00 87.62 90 TYR A C 1
ATOM 733 O O . TYR A 1 90 ? -11.585 0.458 16.388 1.00 87.62 90 TYR A O 1
ATOM 741 N N . ARG A 1 91 ? -9.894 1.723 15.621 1.00 84.12 91 ARG A N 1
ATOM 742 C CA . ARG A 1 91 ? -10.048 2.777 16.630 1.00 84.12 91 ARG A CA 1
ATOM 743 C C . ARG A 1 91 ? -11.418 3.446 16.555 1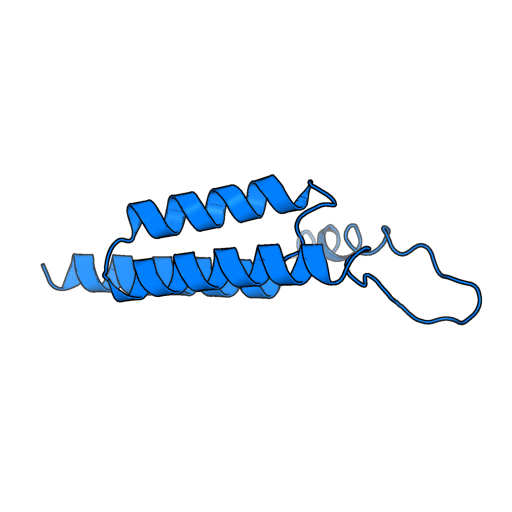.00 84.12 91 ARG A C 1
ATOM 745 O O . ARG A 1 91 ? -12.005 3.707 17.595 1.00 84.12 91 ARG A O 1
ATOM 752 N N . GLU A 1 92 ? -11.940 3.711 15.359 1.00 82.44 92 GLU A N 1
ATOM 753 C CA . GLU A 1 92 ? -13.279 4.294 15.215 1.00 82.44 92 GLU A CA 1
ATOM 754 C C . GLU A 1 92 ? -14.381 3.348 15.702 1.00 82.44 92 GLU A C 1
ATOM 756 O O . GLU A 1 92 ? -15.284 3.790 16.407 1.00 82.44 92 GLU A O 1
ATOM 761 N N . LYS A 1 93 ? -14.259 2.043 15.431 1.00 76.69 93 LYS A N 1
ATOM 762 C CA . LYS A 1 93 ? -15.193 1.027 15.946 1.00 76.69 93 LYS A CA 1
ATOM 763 C C . LYS A 1 93 ? -15.203 0.897 17.472 1.00 76.69 93 LYS A C 1
ATOM 765 O O . LYS A 1 93 ? -16.159 0.354 18.000 1.00 76.69 93 LYS A O 1
ATOM 770 N N . GLN A 1 94 ? -14.151 1.330 18.170 1.00 75.31 94 GLN A N 1
ATOM 771 C CA . GLN A 1 94 ? -14.094 1.314 19.638 1.00 75.31 94 GLN A CA 1
ATOM 772 C C . GLN A 1 94 ? -14.664 2.582 20.292 1.00 75.31 94 GLN A C 1
ATOM 774 O O . GLN A 1 94 ? -14.848 2.603 21.505 1.00 75.31 94 GLN A O 1
ATOM 779 N N . VAL A 1 95 ? -14.861 3.655 19.518 1.00 73.06 95 VAL A N 1
ATOM 780 C CA . VAL A 1 95 ? -15.365 4.949 20.013 1.00 73.06 95 VAL A CA 1
ATOM 781 C C . VAL A 1 95 ? -16.876 5.100 19.779 1.00 73.06 95 VAL A C 1
ATOM 783 O O . VAL A 1 95 ? -17.497 5.934 20.435 1.00 73.06 95 VAL A O 1
ATOM 786 N N . GLN A 1 96 ? -17.456 4.314 18.864 1.00 55.00 96 GLN A N 1
ATOM 787 C CA . GLN A 1 96 ? -18.910 4.163 18.690 1.00 55.00 96 GLN A CA 1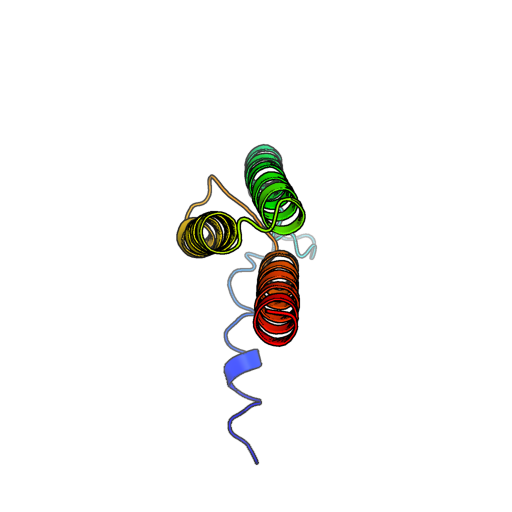
ATOM 788 C C . GLN A 1 96 ? -19.468 3.101 19.634 1.00 55.00 96 GLN A C 1
ATOM 790 O O . GLN A 1 96 ? -20.604 3.313 20.109 1.00 55.00 96 GLN A O 1
#

pLDDT: mean 70.28, std 18.0, range [39.59, 92.25]

Foldseek 3Di:
DPPVPPVVVVVPPPQPDDPPRDRDPPLPDVQQAVVQVVLLVVLVVCLVVVVLVVSVVSLVVSVVCCPPSSHDDDPVSSVVSVVSSVVSNVVVVVVD

Secondary structure (DSSP, 8-state):
--STTTTTSSTT------TT-------SSHHHHHHHHHHHHHHHHHHHTT-HHHHHHHHHHHHHGGG-TT----HHHHHHHHHHHHHHHHHHHHH-